Protein AF-A0A552I0W7-F1 (afdb_monomer)

pLDDT: mean 92.85, std 5.79, range [71.94, 98.19]

Mean predicted aligned error: 3.39 Å

Nearest PDB structures (foldseek):
  3vn5-assembly1_A  TM=3.161E-01  e=3.645E-01  Aquifex aeolicus VF5
  1w1h-assembly2_B  TM=2.464E-01  e=3.874E-01  Homo sapiens
  5hcw-assembly6_D  TM=3.594E-01  e=3.292E+00  Thermomonospora curvata DSM 43183
  8tda-assembly1_B  TM=2.576E-01  e=2.281E+00  Bacteroides thetaiotaomicron
  4jpk-assembly1_A  TM=1.878E-01  e=2.740E+00  Human immunodeficiency virus 1

Organism: NCBI:txid2486270

Radius of gyration: 13.42 Å; Cα contacts (8 Å, |Δi|>4): 206; chains: 1; bounding box: 29×30×32 Å

Sequence (118 aa):
MQVELDVFSGRPNPHWTLNQRDSQELLRRLQRLSPTNAGEPSGNLGYRGVILSNPEGAIAGFEWIVCSNGLVVGYKGDSSQKFIDANRNLERWLVQTGETTLGPDILRSLRQEFGGDF

Secondary structure (DSSP, 8-state):
-EEEEEE-SSSPPPEEEPPHHHHHHHHHHHTTPEE---------SSEEEEEEE-TTS-BTTBSEEEEETTEEEEEETTEEEEEE-TT-HHHHHHHHHTTTTS-HHHHHHHHHHTTS--

Foldseek 3Di:
DKKWFDFQDVDPTFMDDDDPVVLVVLLVVVVPWAWDPDDDFDPDHTGGFMKDADPVDARNQARIWTQHPQWIWGHDVVDITITGRPLSPSRLVSCVSCVVRQDPVSLVVVCVVSVHHD

Solvent-accessible surface area (backbone atoms only — not comparable to full-atom values): 6704 Å² total; per-residue (Å²): 80,40,39,33,42,45,41,65,73,95,56,83,59,57,68,48,72,50,52,73,70,54,46,54,48,50,54,58,53,60,73,70,44,48,77,47,92,76,88,74,72,56,87,58,85,34,75,31,34,38,39,37,40,33,98,92,44,62,58,99,80,14,51,37,34,40,31,15,96,26,38,34,40,35,29,44,87,98,44,74,50,40,26,46,33,91,80,30,59,64,53,30,51,51,52,55,76,37,48,93,74,45,51,73,69,56,48,52,53,50,29,62,75,66,73,40,89,104

Structure (mmCIF, N/CA/C/O backbone):
data_AF-A0A552I0W7-F1
#
_entry.id   AF-A0A552I0W7-F1
#
loop_
_atom_site.group_PDB
_atom_site.id
_atom_site.type_symbol
_atom_site.label_atom_id
_atom_site.label_alt_id
_atom_site.label_comp_id
_atom_site.label_asym_id
_atom_site.label_entity_id
_atom_site.label_seq_id
_atom_site.pdbx_PDB_ins_code
_atom_site.Cartn_x
_atom_site.Cartn_y
_atom_site.Cartn_z
_atom_site.occupancy
_atom_site.B_iso_or_equiv
_atom_site.auth_seq_id
_atom_site.auth_comp_id
_atom_site.auth_asym_id
_atom_site.auth_atom_id
_atom_site.pdbx_PDB_model_num
ATOM 1 N N . MET A 1 1 ? -10.360 -2.897 5.511 1.00 95.31 1 MET A N 1
ATOM 2 C CA . MET A 1 1 ? -9.219 -2.140 4.942 1.00 95.31 1 MET A CA 1
ATOM 3 C C . MET A 1 1 ? -9.358 -2.121 3.433 1.00 95.31 1 MET A C 1
ATOM 5 O O . MET A 1 1 ? -9.676 -3.159 2.860 1.00 95.31 1 MET A O 1
ATOM 9 N N . GLN A 1 2 ? -9.181 -0.956 2.821 1.00 97.50 2 GLN A N 1
ATOM 10 C CA . GLN A 1 2 ? -9.250 -0.755 1.378 1.00 97.50 2 GLN A CA 1
ATOM 11 C C . GLN A 1 2 ? -7.841 -0.693 0.798 1.00 97.50 2 GLN A C 1
ATOM 13 O O . GLN A 1 2 ? -6.928 -0.139 1.416 1.00 97.50 2 GLN A O 1
ATOM 18 N N . VAL A 1 3 ? -7.694 -1.271 -0.385 1.00 98.06 3 VAL A N 1
ATOM 19 C CA . VAL A 1 3 ? -6.474 -1.249 -1.180 1.00 98.06 3 VAL A CA 1
ATOM 20 C C . VAL A 1 3 ? -6.805 -0.607 -2.511 1.00 98.06 3 VAL A C 1
ATOM 22 O O . VAL A 1 3 ? -7.789 -0.984 -3.142 1.00 98.06 3 VAL A O 1
ATOM 25 N N . GLU A 1 4 ? -5.983 0.335 -2.940 1.00 97.62 4 GLU A N 1
ATOM 26 C CA . GLU A 1 4 ? -6.037 0.938 -4.264 1.00 97.62 4 GLU A CA 1
ATOM 27 C C . GLU A 1 4 ? -4.690 0.728 -4.956 1.00 97.62 4 GLU A C 1
ATOM 29 O O . GLU A 1 4 ? -3.631 0.988 -4.382 1.00 97.62 4 GLU A O 1
ATOM 34 N N . LEU A 1 5 ? -4.723 0.240 -6.191 1.00 95.88 5 LEU A N 1
ATOM 35 C CA . LEU A 1 5 ? -3.543 0.152 -7.036 1.00 95.88 5 LEU A CA 1
ATOM 36 C C . LEU A 1 5 ? -3.339 1.500 -7.729 1.00 95.88 5 LEU A C 1
ATOM 38 O O . LEU A 1 5 ? -4.111 1.843 -8.626 1.00 95.88 5 LEU A O 1
ATOM 42 N N . ASP A 1 6 ? -2.291 2.234 -7.358 1.00 94.69 6 ASP A N 1
ATOM 43 C CA . ASP A 1 6 ? -1.958 3.489 -8.028 1.00 94.69 6 ASP A CA 1
ATOM 44 C C . ASP A 1 6 ? -1.230 3.190 -9.342 1.00 94.69 6 ASP A C 1
ATOM 46 O O . ASP A 1 6 ? -0.048 2.822 -9.369 1.00 94.69 6 ASP A O 1
ATOM 50 N N . VAL A 1 7 ? -1.971 3.282 -10.449 1.00 91.62 7 VAL A N 1
ATOM 51 C CA . VAL A 1 7 ? -1.475 2.958 -11.784 1.00 91.62 7 VAL A CA 1
ATOM 52 C C . VAL A 1 7 ? -2.024 3.922 -12.830 1.00 91.62 7 VAL A C 1
ATOM 54 O O . VAL A 1 7 ? -3.213 3.962 -13.145 1.00 91.62 7 VAL A O 1
ATOM 57 N N . PHE A 1 8 ? -1.127 4.665 -13.472 1.00 85.56 8 PHE A N 1
ATOM 58 C CA . PHE A 1 8 ? -1.512 5.558 -14.556 1.00 85.56 8 PHE A CA 1
ATOM 59 C C . PHE A 1 8 ? -1.782 4.764 -15.843 1.00 85.56 8 PHE A C 1
ATOM 61 O O . PHE A 1 8 ? -0.858 4.401 -16.569 1.00 85.56 8 PHE A O 1
ATOM 68 N N . SER A 1 9 ? -3.061 4.490 -16.118 1.00 79.31 9 SER A N 1
ATOM 69 C CA . SER A 1 9 ? -3.518 3.667 -17.255 1.00 79.31 9 SER A CA 1
ATOM 70 C C . SER A 1 9 ? -4.558 4.348 -18.158 1.00 79.31 9 SER A C 1
ATOM 72 O O . SER A 1 9 ? -5.034 3.748 -19.120 1.00 79.31 9 SER A O 1
ATOM 74 N N . GLY A 1 10 ? -4.954 5.587 -17.843 1.00 83.94 10 GLY A N 1
ATOM 75 C CA . GLY A 1 10 ? -6.087 6.268 -18.486 1.00 83.94 10 GLY A CA 1
ATOM 76 C C . GLY A 1 10 ? -7.467 5.766 -18.032 1.00 83.94 10 GLY A C 1
ATOM 77 O O . GLY A 1 10 ? -8.483 6.226 -18.548 1.00 83.94 10 GLY A O 1
ATOM 78 N N . ARG A 1 11 ? -7.518 4.838 -17.067 1.00 87.69 11 ARG A N 1
ATOM 79 C CA . ARG A 1 11 ? -8.729 4.348 -16.389 1.00 87.69 11 ARG A CA 1
ATOM 80 C C . ARG A 1 11 ? -8.671 4.699 -14.895 1.00 87.69 11 ARG A C 1
ATOM 82 O O . ARG A 1 11 ? -7.579 4.985 -14.404 1.00 87.69 11 ARG A O 1
ATOM 89 N N . PRO A 1 12 ? -9.804 4.661 -14.168 1.00 92.00 12 PRO A N 1
ATOM 90 C CA . PRO A 1 12 ? -9.789 4.742 -12.710 1.00 92.00 12 PRO A CA 1
ATOM 91 C C . PRO A 1 12 ? -8.895 3.660 -12.092 1.00 92.00 12 PRO A C 1
ATOM 93 O O . PRO A 1 12 ? -8.854 2.533 -12.595 1.00 92.00 12 PRO A O 1
ATOM 96 N N . ASN A 1 13 ? -8.215 4.001 -10.997 1.00 94.75 13 ASN A N 1
ATOM 97 C CA .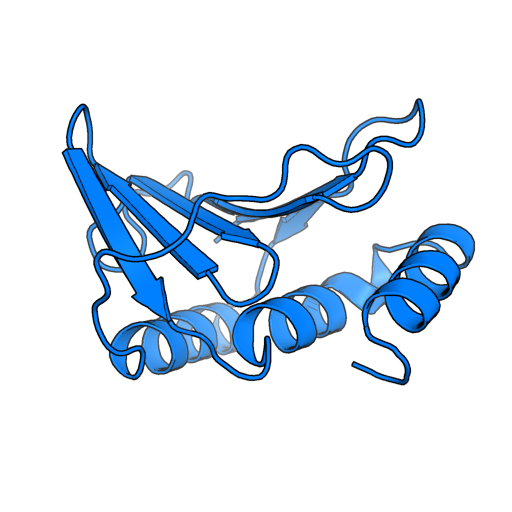 ASN A 1 13 ? -7.382 3.063 -10.253 1.00 94.75 13 ASN A CA 1
ATOM 98 C C . ASN A 1 13 ? -8.230 1.879 -9.736 1.00 94.75 13 ASN A C 1
ATOM 100 O O . ASN A 1 13 ? -9.289 2.097 -9.130 1.00 94.75 13 ASN A O 1
ATOM 104 N N . PRO A 1 14 ? -7.805 0.621 -9.969 1.00 95.94 14 PRO A N 1
AT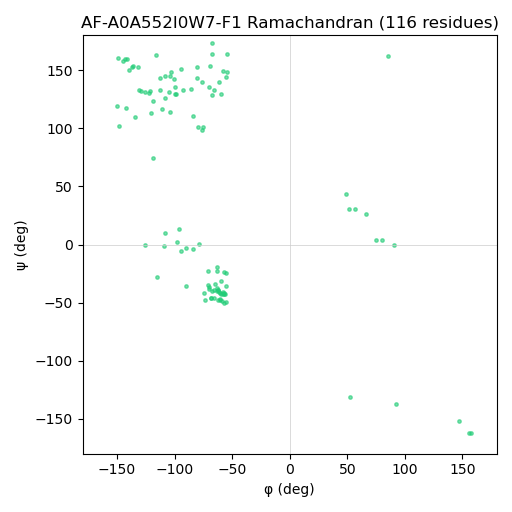OM 105 C CA . PRO A 1 14 ? -8.456 -0.537 -9.371 1.00 95.94 14 PRO A CA 1
ATOM 106 C C . PRO A 1 14 ? -8.373 -0.480 -7.847 1.00 95.94 14 PRO A C 1
ATOM 108 O O . PRO A 1 14 ? -7.320 -0.168 -7.294 1.00 95.94 14 PRO A O 1
ATOM 111 N N . HIS A 1 15 ? -9.453 -0.858 -7.172 1.00 97.06 15 HIS A N 1
ATOM 112 C CA . HIS A 1 15 ? -9.491 -0.953 -5.719 1.00 97.06 15 HIS A CA 1
ATOM 113 C C . HIS A 1 15 ? -10.257 -2.197 -5.269 1.00 97.06 15 HIS A C 1
ATOM 115 O O . HIS A 1 15 ? -11.157 -2.673 -5.961 1.00 97.06 15 HIS A O 1
ATOM 121 N N . TRP A 1 16 ? -9.889 -2.738 -4.112 1.00 97.56 16 TRP A N 1
ATOM 122 C CA . TRP A 1 16 ? -10.548 -3.887 -3.496 1.00 97.56 16 TRP A CA 1
ATOM 123 C C . TRP A 1 16 ? -10.464 -3.816 -1.972 1.00 97.56 16 TRP A C 1
ATOM 125 O O . TRP A 1 16 ? -9.629 -3.124 -1.390 1.00 97.56 16 TRP A O 1
ATOM 135 N N . THR A 1 17 ? -11.346 -4.560 -1.310 1.00 97.25 17 THR A N 1
ATOM 136 C CA . THR A 1 17 ? -11.386 -4.650 0.149 1.00 97.25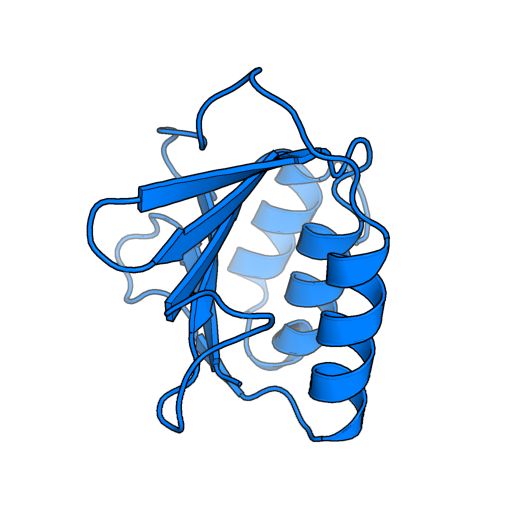 17 THR A CA 1
ATOM 137 C C . THR A 1 17 ? -10.687 -5.921 0.616 1.00 97.25 17 THR A C 1
ATOM 139 O O . THR A 1 17 ? -11.016 -7.017 0.163 1.00 97.25 17 THR A O 1
ATOM 142 N N . LEU A 1 18 ? -9.758 -5.794 1.566 1.00 97.25 18 LEU A N 1
ATOM 143 C CA . LEU A 1 18 ? -9.175 -6.956 2.234 1.00 97.25 18 LEU A CA 1
ATOM 144 C C . LEU A 1 18 ? -10.212 -7.620 3.139 1.00 97.25 18 LEU A C 1
ATOM 146 O O . LEU A 1 18 ? -10.884 -6.950 3.928 1.00 97.25 18 LEU A O 1
ATOM 150 N N . ASN A 1 19 ? -10.281 -8.950 3.093 1.00 96.06 19 ASN A N 1
ATOM 151 C CA . ASN A 1 19 ? -11.044 -9.713 4.078 1.00 96.06 19 ASN A CA 1
ATOM 152 C C . ASN A 1 19 ? -10.390 -9.610 5.476 1.00 96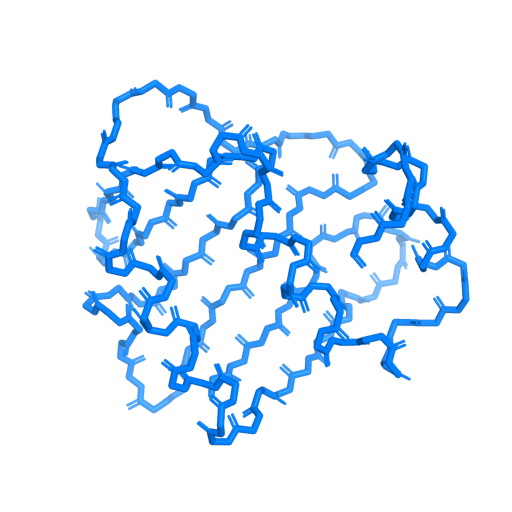.06 19 ASN A C 1
ATOM 154 O O . ASN A 1 19 ? -9.297 -9.059 5.650 1.00 96.06 19 ASN A O 1
ATOM 158 N N . GLN A 1 20 ? -11.056 -10.151 6.500 1.00 95.56 20 GLN A N 1
ATOM 159 C CA . GLN A 1 20 ? -10.567 -10.080 7.880 1.00 95.56 20 GLN A CA 1
ATOM 160 C C . GLN A 1 20 ? -9.195 -10.751 8.061 1.00 95.56 20 GLN A C 1
ATOM 162 O O . GLN A 1 20 ? -8.335 -10.203 8.748 1.00 95.56 20 GLN A O 1
ATOM 167 N N . ARG A 1 21 ? -8.970 -11.916 7.441 1.00 97.25 21 ARG A N 1
ATOM 168 C CA . ARG A 1 21 ? -7.703 -12.655 7.536 1.00 97.25 21 ARG A CA 1
ATOM 169 C C . ARG A 1 21 ? -6.548 -11.842 6.953 1.00 97.25 21 ARG A C 1
ATOM 171 O O . ARG A 1 21 ? -5.517 -11.707 7.612 1.00 97.25 21 ARG A O 1
ATOM 178 N N . ASP A 1 22 ? -6.739 -11.284 5.764 1.00 97.81 22 ASP A N 1
ATOM 179 C CA . ASP A 1 22 ? -5.723 -10.493 5.069 1.00 97.81 22 ASP A CA 1
ATOM 180 C C . ASP A 1 22 ? -5.493 -9.154 5.767 1.00 97.81 22 ASP A C 1
ATOM 182 O O . ASP A 1 22 ? -4.354 -8.736 5.928 1.00 97.81 22 ASP A O 1
ATOM 186 N N . SER A 1 23 ? -6.540 -8.531 6.313 1.00 97.12 23 SER A N 1
ATOM 187 C CA . SER A 1 23 ? -6.394 -7.328 7.146 1.00 97.12 23 SER A CA 1
ATOM 188 C C . SER A 1 23 ? -5.493 -7.582 8.367 1.00 97.12 23 SER A C 1
ATOM 190 O O . SER A 1 23 ? -4.649 -6.755 8.706 1.00 97.12 23 SER A O 1
ATOM 192 N N . GLN A 1 24 ? -5.619 -8.745 9.017 1.00 97.31 24 GLN A N 1
ATOM 193 C CA . GLN A 1 24 ? -4.743 -9.121 10.135 1.00 97.31 24 GLN A CA 1
ATOM 194 C C . GLN A 1 24 ? -3.311 -9.439 9.681 1.00 97.31 24 GLN A C 1
ATOM 196 O O . GLN A 1 24 ? -2.353 -9.147 10.397 1.00 97.31 24 GLN A O 1
ATOM 201 N N . GLU A 1 25 ? -3.146 -10.036 8.500 1.00 98.19 25 GLU A N 1
ATOM 202 C CA . GLU A 1 25 ? -1.828 -10.287 7.911 1.00 98.19 25 GLU A CA 1
ATOM 203 C C . GLU A 1 25 ? -1.113 -8.988 7.519 1.00 98.19 25 GLU A C 1
ATOM 205 O O . GLU A 1 25 ? 0.077 -8.850 7.806 1.00 98.19 25 GLU A O 1
ATOM 210 N N . LEU A 1 26 ? -1.835 -8.006 6.970 1.00 97.88 26 LEU A N 1
ATOM 211 C CA . LEU A 1 26 ? -1.307 -6.673 6.679 1.00 97.88 26 LEU A CA 1
ATOM 212 C C . LEU A 1 26 ? -0.706 -6.036 7.937 1.00 97.88 26 LEU A C 1
ATOM 214 O O . LEU A 1 26 ? 0.443 -5.596 7.919 1.00 97.88 26 LEU A O 1
ATOM 218 N N . LEU A 1 27 ? -1.445 -6.040 9.051 1.00 97.56 27 LEU A N 1
ATOM 219 C CA . LEU A 1 27 ? -0.967 -5.477 10.317 1.00 97.56 27 LEU A CA 1
ATOM 220 C C . LEU A 1 27 ? 0.312 -6.167 10.812 1.00 97.56 27 LEU A C 1
ATOM 222 O O . LEU A 1 27 ? 1.256 -5.487 11.216 1.00 97.56 27 LEU A O 1
ATOM 226 N N . ARG A 1 28 ? 0.382 -7.503 10.729 1.00 97.69 28 ARG A N 1
ATOM 227 C CA . ARG A 1 28 ? 1.593 -8.261 11.093 1.00 97.69 28 ARG A CA 1
ATOM 228 C C . ARG A 1 28 ? 2.788 -7.910 10.211 1.00 97.69 28 ARG A C 1
ATOM 230 O O . ARG A 1 28 ? 3.908 -7.850 10.710 1.00 97.69 28 ARG A O 1
ATOM 237 N N . ARG A 1 29 ? 2.576 -7.700 8.910 1.00 97.62 29 ARG A N 1
ATOM 238 C CA . ARG A 1 29 ? 3.646 -7.327 7.972 1.00 97.62 29 ARG A CA 1
ATOM 239 C C . ARG A 1 29 ? 4.171 -5.928 8.253 1.00 97.62 29 ARG A C 1
ATOM 241 O O . ARG A 1 29 ? 5.381 -5.769 8.366 1.00 97.62 29 ARG A O 1
ATOM 248 N N . LEU A 1 30 ? 3.277 -4.959 8.454 1.00 97.38 30 LEU A N 1
ATOM 249 C CA . LEU A 1 30 ? 3.639 -3.577 8.783 1.00 97.38 30 LEU A CA 1
ATOM 250 C C . LEU A 1 30 ? 4.486 -3.490 10.060 1.00 97.38 30 LEU A C 1
ATOM 252 O O . LEU A 1 30 ? 5.494 -2.794 10.078 1.00 97.38 30 LEU A O 1
ATOM 256 N N . GLN A 1 31 ? 4.137 -4.254 11.100 1.00 96.19 31 GLN A N 1
ATOM 257 C CA . GLN A 1 31 ? 4.889 -4.291 12.364 1.00 96.19 31 GLN A CA 1
ATOM 258 C C . GLN A 1 31 ? 6.324 -4.825 12.233 1.00 96.19 31 GLN A C 1
ATOM 260 O O . GLN A 1 31 ? 7.139 -4.605 13.126 1.00 96.19 31 GLN A O 1
ATOM 265 N N . ARG A 1 32 ? 6.638 -5.551 11.154 1.00 95.62 32 ARG A N 1
ATOM 266 C CA . ARG A 1 32 ? 7.962 -6.147 10.918 1.00 95.62 32 ARG A CA 1
ATOM 267 C C . ARG A 1 32 ? 8.869 -5.270 10.060 1.00 95.62 32 ARG A C 1
ATOM 269 O O . ARG A 1 32 ? 10.022 -5.642 9.854 1.00 95.62 32 ARG A O 1
ATOM 276 N N . LEU A 1 33 ? 8.358 -4.157 9.534 1.00 96.81 33 LEU A N 1
ATOM 277 C CA . LEU A 1 33 ? 9.146 -3.251 8.712 1.00 96.81 33 LEU A CA 1
ATOM 278 C C . LEU A 1 33 ? 10.088 -2.417 9.582 1.00 96.81 33 LEU A C 1
ATOM 280 O O . LEU A 1 33 ? 9.715 -1.925 10.647 1.00 96.81 33 LEU A O 1
ATOM 284 N N . SER A 1 34 ? 11.307 -2.216 9.092 1.00 96.75 34 SER A N 1
ATOM 285 C CA . SER A 1 34 ? 12.290 -1.363 9.756 1.00 96.75 34 SER A CA 1
ATOM 286 C C . SER A 1 34 ? 12.095 0.096 9.330 1.00 96.75 34 SER A C 1
ATOM 288 O O . SER A 1 34 ? 11.971 0.351 8.129 1.00 96.75 34 SER A O 1
ATOM 290 N N . PRO A 1 35 ? 12.096 1.068 10.261 1.00 96.94 35 PRO A N 1
ATOM 291 C CA . PRO A 1 35 ? 12.082 2.486 9.911 1.00 96.94 35 PRO A CA 1
ATOM 292 C C . PRO A 1 35 ? 13.278 2.873 9.030 1.00 96.94 35 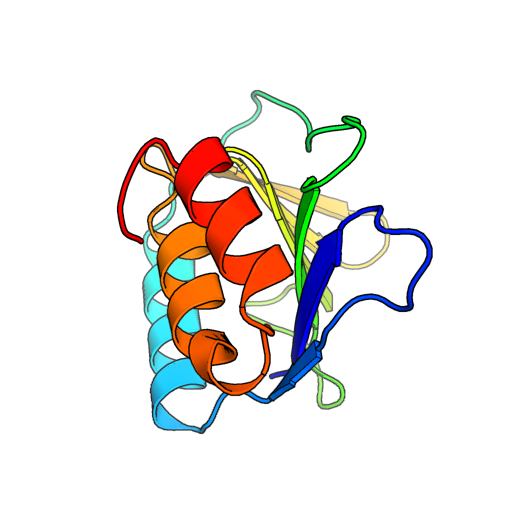PRO A C 1
ATOM 294 O O . PRO A 1 35 ? 14.366 2.311 9.161 1.00 96.94 35 PRO A O 1
ATOM 297 N N . THR A 1 36 ? 13.092 3.857 8.155 1.00 96.62 36 THR A N 1
ATOM 298 C CA . THR A 1 36 ? 14.151 4.416 7.300 1.00 96.62 36 THR A CA 1
ATOM 299 C C . THR A 1 36 ? 13.948 5.916 7.102 1.00 96.62 36 THR A C 1
ATOM 301 O O . THR A 1 36 ? 12.835 6.409 7.232 1.00 96.62 36 THR A O 1
ATOM 304 N N . ASN A 1 37 ? 15.013 6.639 6.754 1.00 92.25 37 ASN A N 1
ATOM 305 C CA . ASN A 1 37 ? 14.946 8.040 6.313 1.00 92.25 37 ASN A CA 1
ATOM 306 C C . ASN A 1 37 ? 15.243 8.196 4.810 1.00 92.25 37 ASN A C 1
ATOM 308 O O . ASN A 1 37 ? 15.249 9.311 4.296 1.00 92.25 37 ASN A O 1
ATOM 312 N N . ALA A 1 38 ? 15.538 7.097 4.111 1.00 87.12 38 ALA A N 1
ATOM 313 C CA . ALA A 1 38 ? 15.946 7.111 2.711 1.00 87.12 38 ALA A CA 1
ATOM 314 C C . ALA A 1 38 ? 14.763 6.894 1.756 1.00 87.12 38 ALA A C 1
ATOM 316 O O . ALA A 1 38 ? 13.822 6.169 2.078 1.00 87.12 38 ALA A O 1
ATOM 317 N N . GLY A 1 39 ? 14.882 7.457 0.551 1.00 86.06 39 GLY A N 1
ATOM 318 C CA . GLY A 1 39 ? 13.964 7.232 -0.565 1.00 86.06 39 GLY A CA 1
ATOM 319 C C . GLY A 1 39 ? 12.723 8.126 -0.559 1.00 86.06 39 GLY A C 1
ATOM 320 O O . GLY A 1 39 ? 12.341 8.708 0.457 1.00 86.06 39 GLY A O 1
ATOM 321 N N . GLU A 1 40 ? 12.091 8.205 -1.726 1.00 83.62 40 GLU A N 1
ATOM 322 C CA . GLU A 1 40 ? 10.771 8.797 -1.939 1.00 83.62 40 GLU A CA 1
ATOM 323 C C . GLU A 1 40 ? 9.921 7.823 -2.767 1.00 83.62 40 GLU A C 1
ATOM 325 O O . GLU A 1 40 ? 10.491 7.028 -3.525 1.00 83.62 40 GLU A O 1
ATOM 330 N N . PRO A 1 41 ? 8.582 7.858 -2.639 1.00 81.19 41 PRO A N 1
ATOM 331 C CA . PRO A 1 41 ? 7.700 7.094 -3.514 1.00 81.19 41 PRO A CA 1
ATOM 332 C C . PRO A 1 41 ? 7.965 7.398 -4.995 1.00 81.19 41 PRO A C 1
ATOM 334 O O . PRO A 1 41 ? 8.350 8.511 -5.361 1.00 81.19 41 PRO A O 1
ATOM 337 N N . SER A 1 42 ? 7.750 6.407 -5.859 1.00 77.31 42 SER A N 1
ATOM 338 C CA . SER A 1 42 ? 7.996 6.539 -7.296 1.00 77.31 42 SER A CA 1
ATOM 339 C C . SER A 1 42 ? 7.053 7.552 -7.959 1.00 77.31 42 SER A C 1
ATOM 341 O O . SER A 1 42 ? 5.838 7.494 -7.786 1.00 77.31 42 SER A O 1
ATOM 343 N N . GLY A 1 43 ? 7.615 8.444 -8.782 1.00 75.69 43 GLY A N 1
ATOM 344 C CA . GLY A 1 43 ? 6.879 9.392 -9.631 1.00 75.69 43 GLY A CA 1
ATOM 345 C C . GLY A 1 43 ? 6.664 8.917 -11.076 1.00 75.69 43 GLY A C 1
ATOM 346 O O . GLY A 1 43 ? 6.349 9.729 -11.944 1.00 75.69 43 GLY A O 1
ATOM 347 N N . ASN A 1 44 ? 6.890 7.631 -11.365 1.00 77.44 44 ASN A N 1
ATOM 348 C CA . ASN A 1 44 ? 6.903 7.100 -12.731 1.00 77.44 44 ASN A CA 1
ATOM 349 C C . ASN A 1 44 ? 5.519 7.121 -13.418 1.00 77.44 44 ASN A C 1
ATOM 351 O O . ASN A 1 44 ? 4.461 7.245 -12.792 1.00 77.44 44 ASN A O 1
ATOM 355 N N . LEU A 1 45 ? 5.526 6.976 -14.747 1.00 77.12 45 LEU A N 1
ATOM 356 C CA . LEU A 1 45 ? 4.329 6.641 -15.526 1.00 77.12 45 LEU A CA 1
ATOM 357 C C . LEU A 1 45 ? 4.079 5.127 -15.450 1.00 77.12 45 LEU A C 1
ATOM 359 O O . LEU A 1 45 ? 5.027 4.347 -15.464 1.00 77.12 45 LEU A O 1
ATOM 363 N N . GLY A 1 46 ? 2.811 4.714 -15.400 1.00 86.19 46 GLY A N 1
ATOM 364 C CA . GLY A 1 46 ? 2.433 3.313 -15.195 1.00 86.19 46 GLY A CA 1
ATOM 365 C C . GLY A 1 46 ? 2.220 2.985 -13.717 1.00 86.19 46 GLY A C 1
ATOM 366 O O . GLY A 1 46 ? 1.558 3.753 -13.021 1.00 86.19 46 GLY A O 1
ATOM 367 N N . TYR A 1 47 ? 2.723 1.834 -13.256 1.00 91.00 47 TYR A N 1
ATOM 368 C CA . TYR A 1 47 ? 2.606 1.411 -11.855 1.00 91.00 47 TYR A CA 1
ATOM 369 C C . TYR A 1 47 ? 3.421 2.327 -10.938 1.00 91.00 47 TYR A C 1
ATOM 371 O O . TYR A 1 47 ? 4.611 2.549 -11.166 1.00 91.00 47 TYR A O 1
ATOM 379 N N . ARG A 1 48 ? 2.778 2.840 -9.890 1.00 92.50 48 ARG A N 1
ATOM 380 C CA . ARG A 1 48 ? 3.395 3.735 -8.904 1.00 92.50 48 ARG A CA 1
ATOM 381 C C . ARG A 1 48 ? 3.447 3.121 -7.523 1.00 92.50 48 ARG A C 1
ATOM 383 O O . ARG A 1 48 ? 4.358 3.438 -6.763 1.00 92.50 48 ARG A O 1
ATOM 390 N N . GLY A 1 49 ? 2.519 2.231 -7.205 1.00 94.88 49 GLY A N 1
ATOM 391 C CA . GLY A 1 49 ? 2.479 1.590 -5.906 1.00 94.88 49 GLY A CA 1
ATOM 392 C C . GLY A 1 49 ? 1.092 1.097 -5.538 1.00 94.88 49 GLY A C 1
ATOM 393 O O . GLY A 1 49 ? 0.193 0.966 -6.370 1.00 94.88 49 GLY A O 1
ATOM 394 N N . VAL A 1 50 ? 0.933 0.859 -4.244 1.00 96.88 50 VAL A N 1
ATOM 395 C CA . VAL A 1 50 ? -0.319 0.471 -3.612 1.00 96.88 50 VAL A CA 1
ATOM 396 C C . VAL A 1 50 ? -0.620 1.438 -2.475 1.00 96.88 50 VAL A C 1
ATOM 398 O O . VAL A 1 50 ? 0.236 1.693 -1.626 1.00 96.88 50 VAL A O 1
ATOM 401 N N . ILE A 1 51 ? -1.843 1.954 -2.443 1.00 97.62 51 ILE A N 1
ATOM 402 C CA . ILE A 1 51 ? -2.347 2.839 -1.397 1.00 97.62 51 ILE A CA 1
ATOM 403 C C . ILE A 1 51 ? -3.289 2.035 -0.503 1.00 97.62 51 ILE A C 1
ATOM 405 O O . ILE A 1 51 ? -4.179 1.329 -0.974 1.00 97.62 51 ILE A O 1
ATOM 409 N N . LEU A 1 52 ? -3.089 2.141 0.804 1.00 98.19 52 LEU A N 1
ATOM 410 C CA . LEU A 1 52 ? -3.919 1.520 1.824 1.00 98.19 52 LEU A CA 1
ATOM 411 C C . LEU A 1 52 ? -4.658 2.601 2.591 1.00 98.19 52 LEU A C 1
ATOM 413 O O . LEU A 1 52 ? -4.047 3.559 3.065 1.00 98.19 52 LEU A O 1
ATOM 417 N N . SER A 1 53 ? -5.956 2.408 2.776 1.00 97.19 53 SER A N 1
ATOM 418 C CA . SER A 1 53 ? -6.793 3.277 3.597 1.00 97.19 53 SER A CA 1
ATOM 419 C C . SER A 1 53 ? -7.812 2.455 4.376 1.00 97.19 53 SER A C 1
ATOM 421 O O . SER A 1 53 ? -8.095 1.290 4.068 1.00 97.19 53 SER A O 1
ATOM 423 N N . ASN A 1 54 ? -8.348 3.023 5.450 1.00 94.88 54 ASN A N 1
ATOM 424 C CA . ASN A 1 54 ? -9.405 2.375 6.207 1.00 94.88 54 ASN A CA 1
ATOM 425 C C . ASN A 1 54 ? -10.522 3.383 6.515 1.00 94.88 54 ASN A C 1
ATOM 427 O O . ASN A 1 54 ? -10.326 4.271 7.338 1.00 94.88 54 ASN A O 1
ATOM 431 N N . PRO A 1 55 ? -11.709 3.244 5.894 1.00 88.38 55 PRO A N 1
ATOM 432 C CA . PRO A 1 55 ? -12.840 4.134 6.160 1.00 88.38 55 PRO A CA 1
ATOM 433 C C . PRO A 1 55 ? -13.267 4.171 7.634 1.00 88.38 55 PRO A C 1
ATOM 435 O O . PRO A 1 55 ? -13.863 5.144 8.080 1.00 88.38 55 PRO A O 1
ATOM 438 N N . GLU A 1 56 ? -12.960 3.114 8.390 1.00 88.31 56 GLU A N 1
ATOM 439 C CA . GLU A 1 56 ? -13.331 2.966 9.800 1.00 88.31 56 GLU A CA 1
ATOM 440 C C . GLU A 1 56 ? -12.278 3.526 10.776 1.00 88.31 56 GLU A C 1
ATOM 442 O O . GLU A 1 56 ? -12.494 3.498 11.987 1.00 88.31 56 GLU A O 1
ATOM 447 N N . GLY A 1 57 ? -11.129 4.020 10.293 1.00 90.94 57 GLY A N 1
ATOM 448 C CA . GLY A 1 57 ? -10.097 4.621 11.143 1.00 90.94 57 GLY A CA 1
ATOM 449 C C . GLY A 1 57 ? -8.671 4.407 10.641 1.00 90.94 57 GLY A C 1
ATOM 450 O O . GLY A 1 57 ? -8.425 4.244 9.456 1.00 90.94 57 GLY A O 1
ATOM 451 N N . ALA A 1 58 ? -7.699 4.391 11.551 1.00 93.88 58 ALA A N 1
ATOM 452 C CA . ALA A 1 58 ? -6.289 4.252 11.189 1.00 93.88 58 ALA A CA 1
ATOM 453 C C . ALA A 1 58 ? -5.866 2.792 10.907 1.00 93.88 58 ALA A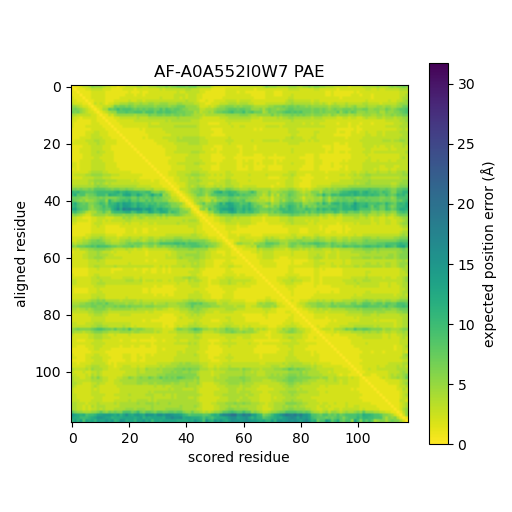 C 1
ATOM 455 O O . ALA A 1 58 ? -6.392 1.842 11.490 1.00 93.88 58 ALA A O 1
ATOM 456 N N . ILE A 1 59 ? -4.845 2.618 10.066 1.00 96.06 59 ILE A N 1
ATOM 457 C CA . ILE A 1 59 ? -4.102 1.375 9.827 1.00 96.06 59 ILE A CA 1
ATOM 458 C C . ILE A 1 59 ? -2.759 1.486 10.542 1.00 96.06 59 ILE A C 1
ATOM 460 O O . ILE A 1 59 ? -1.930 2.316 10.183 1.00 96.06 59 ILE A O 1
ATOM 464 N N . ALA A 1 60 ? -2.533 0.661 11.567 1.00 94.62 60 ALA A N 1
ATOM 465 C CA . ALA A 1 60 ? -1.290 0.684 12.350 1.00 94.62 60 ALA A CA 1
ATOM 466 C C . ALA A 1 60 ? -0.904 2.090 12.880 1.00 94.62 60 ALA A C 1
ATOM 468 O O . ALA A 1 60 ? 0.272 2.396 13.044 1.00 94.62 60 ALA A O 1
ATOM 469 N N . GLY A 1 61 ? -1.898 2.944 13.155 1.00 95.50 61 GLY A N 1
ATOM 470 C CA . GLY A 1 61 ? -1.694 4.319 13.624 1.00 95.50 61 GLY A CA 1
ATOM 471 C C . GLY A 1 61 ? -1.592 5.385 12.524 1.00 95.50 61 GLY A C 1
ATOM 472 O O . GLY A 1 61 ? -1.477 6.561 12.868 1.00 95.50 61 GLY A O 1
ATOM 473 N N . PHE A 1 62 ? -1.685 4.998 11.248 1.00 97.19 62 PHE A N 1
ATOM 474 C CA . PHE A 1 62 ? -1.646 5.876 10.073 1.00 97.19 62 PHE A CA 1
ATOM 475 C C . PHE A 1 62 ? -3.019 5.994 9.399 1.00 97.19 62 PHE A C 1
ATOM 477 O O . PHE A 1 62 ? -3.778 5.032 9.364 1.00 97.19 62 PHE A O 1
ATOM 484 N N . GLU A 1 63 ? -3.348 7.158 8.851 1.00 96.19 63 GLU A N 1
ATOM 485 C CA . GLU A 1 63 ? -4.606 7.424 8.136 1.00 96.19 63 GLU A CA 1
ATOM 486 C C . GLU A 1 63 ? -4.611 6.768 6.750 1.00 96.19 63 GLU A C 1
ATOM 488 O O . GLU A 1 63 ? -5.587 6.126 6.357 1.00 96.19 63 GLU A O 1
ATOM 493 N N . TRP A 1 64 ? -3.481 6.848 6.047 1.00 96.38 64 TRP A N 1
ATOM 494 C CA . TRP A 1 64 ? -3.212 6.062 4.849 1.00 96.38 64 TRP A CA 1
ATOM 495 C C . TRP A 1 64 ? -1.741 5.654 4.783 1.00 96.38 64 TRP A C 1
ATOM 497 O O . TRP A 1 64 ? -0.870 6.251 5.425 1.00 96.38 64 TRP A O 1
ATOM 507 N N . ILE A 1 65 ? -1.461 4.616 3.999 1.00 98.00 65 ILE A N 1
ATOM 508 C CA . ILE A 1 65 ? -0.11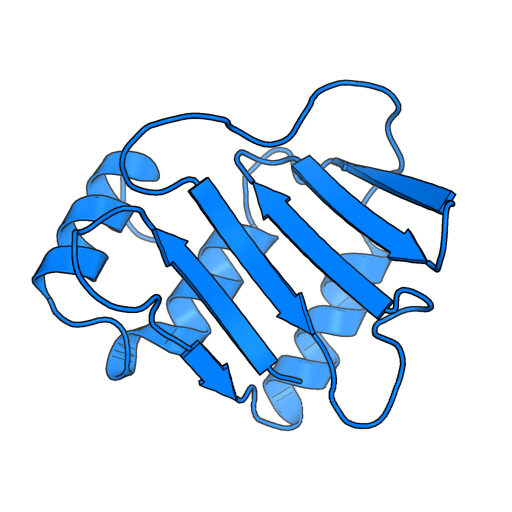3 4.084 3.792 1.00 98.00 65 ILE A CA 1
ATOM 509 C C . ILE A 1 65 ? 0.129 3.922 2.293 1.00 98.00 65 ILE A C 1
ATOM 511 O O . ILE A 1 65 ? -0.705 3.355 1.595 1.00 98.00 65 ILE A O 1
ATOM 515 N N . VAL A 1 66 ? 1.278 4.384 1.806 1.00 97.19 66 VAL A N 1
ATOM 516 C CA . VAL A 1 66 ? 1.723 4.205 0.418 1.00 97.19 66 VAL A CA 1
ATOM 517 C C . VAL A 1 66 ? 2.865 3.198 0.390 1.00 97.19 66 VAL A C 1
ATOM 519 O O . VAL A 1 66 ? 3.858 3.379 1.088 1.00 97.19 66 VAL A O 1
ATOM 522 N N . CYS A 1 67 ? 2.739 2.150 -0.420 1.00 96.62 67 CYS A N 1
ATOM 523 C CA . CYS A 1 67 ? 3.784 1.159 -0.670 1.00 96.62 67 CYS A CA 1
ATOM 524 C C . CYS A 1 67 ? 4.265 1.317 -2.116 1.00 96.62 67 CYS A C 1
ATOM 526 O O . CYS A 1 67 ? 3.474 1.139 -3.037 1.00 96.62 67 CYS A O 1
ATOM 528 N N . SER A 1 68 ? 5.528 1.676 -2.328 1.00 94.94 68 SER A N 1
ATOM 529 C CA . SER A 1 68 ? 6.065 1.993 -3.653 1.00 94.94 68 SER A CA 1
ATOM 530 C C . SER A 1 68 ? 7.545 1.648 -3.742 1.00 94.94 68 SER A C 1
ATOM 532 O O . SER A 1 68 ? 8.362 2.205 -3.010 1.00 94.94 68 SER A O 1
ATOM 534 N N . ASN A 1 69 ? 7.892 0.744 -4.656 1.00 91.94 69 ASN A N 1
ATOM 535 C CA . ASN A 1 69 ? 9.269 0.354 -4.963 1.00 91.94 69 ASN A CA 1
ATOM 536 C C . ASN A 1 69 ? 10.121 0.025 -3.715 1.00 91.94 69 ASN A C 1
ATOM 538 O O . ASN A 1 69 ? 11.265 0.458 -3.580 1.00 91.94 69 ASN A O 1
ATOM 542 N N . GLY A 1 70 ? 9.539 -0.722 -2.776 1.00 94.00 70 GLY A N 1
ATOM 543 C CA . GLY A 1 70 ? 10.196 -1.165 -1.545 1.00 94.00 70 GLY A CA 1
ATOM 544 C C . GLY A 1 70 ? 10.250 -0.108 -0.442 1.00 94.00 70 GLY A C 1
ATOM 545 O O . GLY A 1 70 ? 10.816 -0.362 0.620 1.00 94.00 70 GLY A O 1
ATOM 546 N N . LEU A 1 71 ? 9.645 1.060 -0.654 1.00 97.06 71 LEU A N 1
ATOM 547 C CA . LEU A 1 71 ? 9.399 2.063 0.373 1.00 97.06 71 LEU A CA 1
ATOM 548 C C . LEU A 1 71 ? 7.953 1.960 0.859 1.00 97.06 71 LEU A C 1
ATOM 550 O O . LEU A 1 71 ? 7.024 1.872 0.058 1.00 97.06 71 LEU A O 1
ATOM 554 N N . VAL A 1 72 ? 7.755 2.023 2.171 1.00 97.75 72 VAL A N 1
ATOM 555 C CA . VAL A 1 72 ? 6.429 2.113 2.789 1.00 97.75 72 VAL A CA 1
ATOM 556 C C . VAL A 1 72 ? 6.358 3.415 3.569 1.00 97.75 72 VAL A C 1
ATOM 558 O O . VAL A 1 72 ? 7.189 3.659 4.439 1.00 97.75 72 VAL A O 1
ATOM 561 N N . VAL A 1 73 ? 5.382 4.265 3.266 1.00 97.81 73 VAL A N 1
ATOM 562 C CA . VAL A 1 73 ? 5.203 5.568 3.912 1.00 97.81 73 VAL A CA 1
ATOM 563 C C . VAL A 1 73 ? 3.834 5.612 4.568 1.00 97.81 73 VAL A C 1
ATOM 565 O O . VAL A 1 73 ? 2.817 5.579 3.880 1.00 97.81 73 VAL A O 1
ATOM 568 N N . GLY A 1 74 ? 3.805 5.667 5.896 1.00 97.69 74 GLY A N 1
ATOM 569 C CA . GLY A 1 74 ? 2.587 5.882 6.670 1.00 97.69 74 GLY A CA 1
ATOM 570 C C . GLY A 1 74 ? 2.390 7.365 6.961 1.00 97.69 74 GLY A C 1
ATOM 571 O O . GLY A 1 74 ? 3.327 8.031 7.400 1.00 97.69 74 GLY A O 1
ATOM 572 N N . TYR A 1 75 ? 1.182 7.877 6.738 1.00 96.50 75 TYR A N 1
ATOM 573 C CA . TYR A 1 75 ? 0.832 9.283 6.949 1.00 96.50 75 TYR A CA 1
ATOM 574 C C . TYR A 1 75 ? -0.164 9.439 8.095 1.00 96.50 75 TYR A C 1
ATOM 576 O O . TYR A 1 75 ? -1.046 8.601 8.283 1.00 96.50 75 TYR A O 1
ATOM 584 N N . LYS A 1 76 ? -0.018 10.509 8.874 1.00 95.69 76 LYS A N 1
ATOM 585 C CA . LYS A 1 76 ? -0.907 10.866 9.983 1.00 95.69 76 LYS A CA 1
ATOM 586 C C . LYS A 1 76 ? -0.958 12.389 10.103 1.00 95.69 76 LYS A C 1
ATOM 588 O O . LYS A 1 76 ? -0.013 12.987 10.634 1.00 95.69 76 LYS A O 1
ATOM 593 N N . GLY A 1 77 ? -2.029 13.012 9.611 1.00 91.75 77 GLY A N 1
ATOM 594 C CA . GLY A 1 77 ? -2.079 14.465 9.433 1.00 91.75 77 GLY A CA 1
ATOM 595 C C . GLY A 1 77 ? -0.877 14.971 8.626 1.00 91.75 77 GLY A C 1
ATOM 596 O O . GLY A 1 77 ? -0.507 14.378 7.616 1.00 91.75 77 GLY A O 1
ATOM 597 N N . ASP A 1 78 ? -0.204 16.010 9.124 1.00 92.38 78 ASP A N 1
ATOM 598 C CA . ASP A 1 78 ? 0.974 16.607 8.469 1.00 92.38 78 ASP A CA 1
ATOM 599 C C . ASP A 1 78 ? 2.280 15.817 8.689 1.00 92.38 78 ASP A C 1
ATOM 601 O O . ASP A 1 78 ? 3.351 16.219 8.229 1.00 92.38 78 ASP A O 1
ATOM 605 N N . SER A 1 79 ? 2.222 14.699 9.421 1.00 95.06 79 SER A N 1
ATOM 606 C CA . SER A 1 79 ? 3.387 13.865 9.726 1.00 95.06 79 SER A CA 1
ATOM 607 C C . SER A 1 79 ? 3.422 12.600 8.873 1.00 95.06 79 SER A C 1
ATOM 609 O O . SER A 1 79 ? 2.387 12.032 8.521 1.00 95.06 79 SER A O 1
ATOM 611 N N . SER A 1 80 ? 4.630 12.127 8.563 1.00 96.19 80 SER A N 1
ATOM 612 C CA . SER A 1 80 ? 4.830 10.838 7.901 1.00 96.19 80 SER A CA 1
ATOM 613 C C . SER A 1 80 ? 5.984 10.060 8.524 1.00 96.19 80 SER A C 1
ATOM 615 O O . SER A 1 80 ? 6.916 10.638 9.086 1.00 96.19 80 SER A O 1
ATOM 617 N N . GLN A 1 81 ? 5.913 8.734 8.422 1.00 97.50 81 GLN A N 1
ATOM 618 C CA . GLN A 1 81 ? 6.978 7.820 8.815 1.00 97.50 81 GLN A C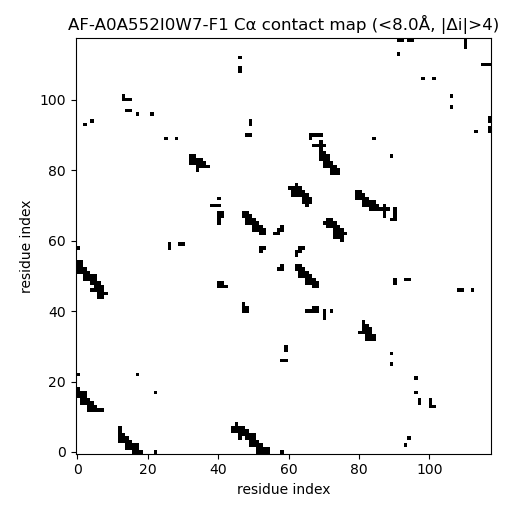A 1
ATOM 619 C C . GLN A 1 81 ? 7.265 6.850 7.673 1.00 97.50 81 GLN A C 1
ATOM 621 O O . GLN A 1 81 ? 6.350 6.258 7.099 1.00 97.50 81 GLN A O 1
ATOM 626 N N . LYS A 1 82 ? 8.550 6.683 7.358 1.00 97.94 82 LYS A N 1
ATOM 627 C CA . LYS A 1 82 ? 9.019 5.819 6.277 1.00 97.94 82 LYS A CA 1
ATOM 628 C C . LYS A 1 82 ? 9.594 4.520 6.833 1.00 97.94 82 LYS A C 1
ATOM 630 O O . LYS A 1 82 ? 10.249 4.501 7.878 1.00 97.94 82 LYS A O 1
ATOM 635 N N . PHE A 1 83 ? 9.378 3.441 6.098 1.00 97.94 83 PHE A N 1
ATOM 636 C CA . PHE A 1 83 ? 9.868 2.106 6.394 1.00 97.94 83 PHE A CA 1
ATOM 637 C C . PHE A 1 83 ? 10.406 1.450 5.127 1.00 97.94 83 PHE A C 1
ATOM 639 O O . PHE A 1 83 ? 9.976 1.772 4.018 1.00 97.94 83 PHE A O 1
ATOM 646 N N . ILE A 1 84 ? 11.339 0.518 5.298 1.00 97.31 84 ILE A N 1
ATOM 647 C CA . ILE A 1 84 ? 11.911 -0.250 4.195 1.00 97.31 84 ILE A CA 1
ATOM 648 C C . ILE A 1 84 ? 11.263 -1.635 4.100 1.00 97.31 84 ILE A C 1
ATOM 650 O O . ILE A 1 84 ? 11.204 -2.387 5.073 1.00 97.31 84 ILE A O 1
ATOM 654 N N . ASP A 1 85 ? 10.827 -1.978 2.895 1.00 95.50 85 ASP A N 1
ATOM 655 C CA . ASP A 1 85 ? 10.400 -3.303 2.457 1.00 95.50 85 ASP A CA 1
ATOM 656 C C . ASP A 1 85 ? 11.324 -3.751 1.314 1.00 95.50 85 ASP A C 1
ATOM 658 O O . ASP A 1 85 ? 10.972 -3.713 0.138 1.00 95.50 85 ASP A O 1
ATOM 662 N N . ALA A 1 86 ? 12.560 -4.124 1.661 1.00 87.56 86 ALA A N 1
ATOM 663 C CA . ALA A 1 86 ? 13.675 -4.249 0.714 1.00 87.56 86 ALA A CA 1
ATOM 664 C C . ALA A 1 86 ? 13.417 -5.179 -0.490 1.00 87.56 86 ALA A C 1
ATOM 666 O O . ALA A 1 86 ? 14.036 -5.005 -1.534 1.00 87.56 86 ALA A O 1
ATOM 667 N N . ASN A 1 87 ? 12.503 -6.145 -0.360 1.00 89.81 87 ASN A N 1
ATOM 668 C CA . ASN A 1 87 ? 12.157 -7.094 -1.426 1.00 89.81 87 ASN A CA 1
ATOM 669 C C . ASN A 1 87 ? 10.766 -6.846 -2.034 1.00 89.81 87 ASN A C 1
ATOM 671 O O . ASN A 1 87 ? 10.275 -7.674 -2.805 1.00 89.81 87 ASN A O 1
ATOM 675 N N . ARG A 1 88 ? 10.126 -5.717 -1.697 1.00 94.19 88 ARG A N 1
ATOM 676 C CA . ARG A 1 88 ? 8.755 -5.380 -2.113 1.00 94.19 88 ARG A CA 1
ATOM 677 C C . ARG A 1 88 ? 7.752 -6.461 -1.684 1.00 94.19 88 ARG A C 1
ATOM 679 O O . ARG A 1 88 ? 6.772 -6.717 -2.381 1.00 94.19 88 ARG A O 1
ATOM 686 N N . ASN A 1 89 ? 8.014 -7.149 -0.569 1.00 95.12 89 ASN A N 1
ATOM 687 C CA . ASN A 1 89 ? 7.215 -8.285 -0.109 1.00 95.12 89 ASN A CA 1
ATOM 688 C C . ASN A 1 89 ? 5.792 -7.870 0.270 1.00 95.12 89 ASN A C 1
ATOM 690 O O . ASN A 1 89 ? 4.860 -8.660 0.119 1.00 95.12 89 ASN A O 1
ATOM 694 N N . LEU A 1 90 ? 5.623 -6.661 0.806 1.00 96.38 90 LEU A N 1
ATOM 695 C CA . LEU A 1 90 ? 4.322 -6.105 1.136 1.00 96.38 90 LEU A CA 1
ATOM 696 C C . LEU A 1 90 ? 3.574 -5.695 -0.134 1.00 96.38 90 LEU A C 1
ATOM 698 O O . LEU A 1 90 ? 2.422 -6.086 -0.285 1.00 96.38 90 LEU A O 1
ATOM 702 N N . GLU A 1 91 ? 4.224 -4.980 -1.058 1.00 94.44 91 GLU A N 1
ATOM 703 C CA . GLU A 1 91 ? 3.618 -4.599 -2.347 1.00 94.44 91 GLU A CA 1
ATOM 704 C C . GLU A 1 91 ? 3.150 -5.825 -3.144 1.00 94.44 91 GLU A C 1
ATOM 706 O O . GLU A 1 91 ? 1.996 -5.879 -3.568 1.00 94.44 91 GLU A O 1
ATOM 711 N N . ARG A 1 92 ? 4.020 -6.831 -3.311 1.00 95.56 92 ARG A N 1
ATOM 712 C CA . ARG A 1 92 ? 3.705 -8.075 -4.034 1.00 95.56 92 ARG A CA 1
ATOM 713 C C . ARG A 1 92 ? 2.519 -8.800 -3.408 1.00 95.56 92 ARG A C 1
ATOM 715 O O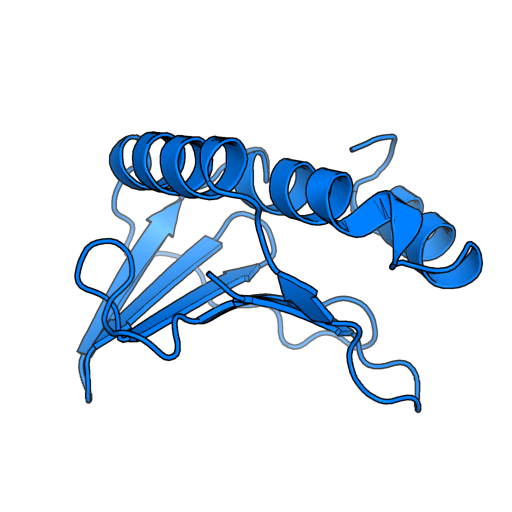 . ARG A 1 92 ? 1.568 -9.150 -4.101 1.00 95.56 92 ARG A O 1
ATOM 722 N N . TRP A 1 93 ? 2.544 -8.964 -2.086 1.00 96.81 93 TRP A N 1
ATOM 723 C CA . TRP A 1 93 ? 1.459 -9.618 -1.362 1.00 96.81 93 TRP A CA 1
ATOM 724 C C . TRP A 1 93 ? 0.137 -8.850 -1.480 1.00 96.81 93 TRP A C 1
ATOM 726 O O . TRP A 1 93 ? -0.910 -9.461 -1.676 1.00 96.81 93 TRP A O 1
ATOM 736 N N . LEU A 1 94 ? 0.164 -7.516 -1.421 1.00 97.00 94 LEU A N 1
ATOM 737 C CA . LEU A 1 94 ? -1.037 -6.710 -1.639 1.00 97.00 94 LEU A CA 1
ATOM 738 C C . LEU A 1 94 ? -1.604 -6.945 -3.040 1.00 97.00 94 LEU A C 1
ATOM 740 O O . LEU A 1 94 ? -2.791 -7.230 -3.161 1.00 97.00 94 LEU A O 1
ATOM 744 N N . VAL A 1 95 ? -0.768 -6.917 -4.078 1.00 95.12 95 VAL A N 1
ATOM 745 C CA . VAL A 1 95 ? -1.188 -7.214 -5.457 1.00 95.12 95 VAL A CA 1
ATOM 746 C C . VAL A 1 95 ? -1.818 -8.607 -5.576 1.00 95.12 95 VAL A C 1
ATOM 748 O O . VAL A 1 95 ? -2.880 -8.726 -6.186 1.00 95.12 95 VAL A O 1
ATOM 751 N N . GLN A 1 96 ? -1.245 -9.633 -4.934 1.00 95.00 96 GLN A N 1
ATOM 752 C CA . GLN A 1 96 ? -1.838 -10.980 -4.888 1.00 95.00 96 GLN A CA 1
ATOM 753 C C . GLN A 1 96 ? -3.262 -10.970 -4.314 1.00 95.00 96 GLN A C 1
ATOM 755 O O . GLN A 1 96 ? -4.153 -11.621 -4.855 1.00 95.00 96 GLN A O 1
ATOM 760 N N . THR A 1 97 ? -3.514 -10.206 -3.244 1.00 96.75 97 THR A N 1
ATOM 761 C CA . THR A 1 97 ? -4.862 -10.135 -2.644 1.00 96.75 97 THR A CA 1
ATOM 762 C C . THR A 1 97 ? -5.912 -9.540 -3.590 1.00 96.75 97 THR A C 1
ATOM 764 O O . THR A 1 97 ? -7.103 -9.804 -3.432 1.00 96.75 97 THR A O 1
ATOM 767 N N . GLY A 1 98 ? -5.474 -8.752 -4.575 1.00 94.81 98 GLY A N 1
ATOM 768 C CA . GLY A 1 98 ? -6.318 -8.117 -5.581 1.00 94.81 98 GLY A CA 1
ATOM 769 C C . GLY A 1 98 ? -6.385 -8.858 -6.912 1.00 94.81 98 GLY A C 1
ATOM 770 O O . GLY A 1 98 ? -7.048 -8.362 -7.817 1.00 94.81 98 GLY A O 1
ATOM 771 N N . GLU A 1 99 ? -5.734 -10.016 -7.073 1.00 92.50 99 GLU A N 1
ATOM 772 C CA . GLU A 1 99 ? -5.520 -10.643 -8.390 1.00 92.50 99 GLU A CA 1
ATOM 773 C C . GLU A 1 99 ? -6.818 -10.874 -9.182 1.00 92.50 99 GLU A C 1
ATOM 775 O O . GLU A 1 99 ? -6.854 -10.676 -10.391 1.00 92.50 99 GLU A O 1
ATOM 780 N N . THR A 1 100 ? -7.916 -11.212 -8.505 1.00 90.88 100 THR A N 1
ATOM 781 C CA . THR A 1 100 ? -9.229 -11.408 -9.152 1.00 90.88 100 THR A CA 1
ATOM 782 C C . THR A 1 100 ? -9.882 -10.109 -9.642 1.00 90.88 100 THR A C 1
ATOM 784 O O . THR A 1 100 ? -10.709 -10.143 -10.551 1.00 90.88 100 THR A O 1
ATOM 787 N N . THR A 1 101 ? -9.500 -8.967 -9.068 1.00 92.88 101 THR A N 1
ATOM 788 C CA . THR A 1 101 ? -9.975 -7.620 -9.429 1.00 92.88 101 THR A CA 1
ATOM 789 C C . THR A 1 101 ? -9.096 -6.990 -10.508 1.00 92.88 101 THR A C 1
ATOM 791 O O . THR A 1 101 ? -9.569 -6.256 -11.379 1.00 92.88 101 THR A O 1
ATOM 794 N N . LEU A 1 102 ? -7.795 -7.264 -10.450 1.00 90.00 102 LEU A N 1
ATOM 795 C CA . LEU A 1 102 ? -6.799 -6.750 -11.374 1.00 90.00 102 LEU A CA 1
ATOM 796 C C . LEU A 1 102 ? -6.926 -7.516 -12.696 1.00 90.00 102 LEU A C 1
ATOM 798 O O . LEU A 1 102 ? -6.490 -8.651 -12.823 1.00 90.00 102 LEU A O 1
ATOM 802 N N . GLY A 1 103 ? -7.570 -6.918 -13.699 1.00 88.44 103 GLY A N 1
ATOM 803 C CA . GLY A 1 103 ? -7.720 -7.547 -15.015 1.00 88.44 103 GLY A CA 1
ATOM 804 C C . GLY A 1 103 ? -6.377 -7.975 -15.648 1.00 88.44 103 GLY A C 1
ATOM 805 O O . GLY A 1 103 ? -5.309 -7.485 -15.263 1.00 88.44 103 GLY A O 1
ATOM 806 N N . PRO A 1 104 ? -6.405 -8.840 -16.678 1.00 89.50 104 PRO A N 1
ATOM 807 C CA . PRO A 1 104 ? -5.214 -9.521 -17.199 1.00 89.50 104 PRO A CA 1
ATOM 808 C C . PRO A 1 104 ? -4.117 -8.578 -17.717 1.00 89.50 104 PRO A C 1
ATOM 810 O O . PRO A 1 104 ? -2.934 -8.895 -17.609 1.00 89.50 104 PRO A O 1
ATOM 813 N N . ASP A 1 105 ? -4.482 -7.414 -18.258 1.00 89.31 105 ASP A N 1
ATOM 814 C CA . ASP A 1 105 ? -3.507 -6.436 -18.753 1.00 89.31 105 ASP A CA 1
ATOM 815 C C . ASP A 1 105 ? -2.725 -5.768 -17.620 1.00 89.31 105 ASP A C 1
ATOM 817 O O . ASP A 1 105 ? -1.518 -5.571 -17.739 1.00 89.31 105 ASP A O 1
ATOM 821 N N . ILE A 1 106 ? -3.393 -5.474 -16.502 1.00 90.88 106 ILE A N 1
ATOM 822 C CA . ILE A 1 106 ? -2.746 -4.898 -15.322 1.00 90.88 106 ILE A CA 1
ATOM 823 C C . ILE A 1 106 ? -1.823 -5.939 -14.693 1.00 90.88 106 ILE A C 1
ATOM 825 O O . ILE A 1 106 ? -0.660 -5.636 -14.441 1.00 90.88 106 ILE A O 1
ATOM 829 N N . LEU A 1 107 ? -2.292 -7.180 -14.528 1.00 91.94 107 LEU A N 1
ATOM 830 C CA . LEU A 1 107 ? -1.463 -8.273 -14.011 1.00 91.94 107 LEU A CA 1
ATOM 831 C C . LEU A 1 107 ? -0.209 -8.487 -14.863 1.00 91.94 107 LEU A C 1
ATOM 833 O O . LEU A 1 107 ? 0.878 -8.660 -14.316 1.00 91.94 107 LEU A O 1
ATOM 837 N N . ARG A 1 108 ? -0.329 -8.427 -16.195 1.00 91.19 108 ARG A N 1
ATOM 838 C CA . ARG A 1 108 ? 0.821 -8.541 -17.103 1.00 91.19 108 ARG A CA 1
ATOM 839 C C . ARG A 1 108 ? 1.845 -7.429 -16.867 1.00 91.19 108 ARG A C 1
ATOM 841 O O . ARG A 1 108 ? 3.030 -7.729 -16.740 1.00 91.19 108 ARG A O 1
ATOM 848 N N . SER A 1 109 ? 1.398 -6.177 -16.783 1.00 89.88 109 SER A N 1
ATOM 849 C CA . SER A 1 109 ? 2.277 -5.032 -16.508 1.00 89.88 109 SER A CA 1
ATOM 850 C C . SER A 1 109 ? 2.946 -5.138 -15.135 1.00 89.88 109 SER A C 1
ATOM 852 O O . SER A 1 109 ? 4.136 -4.866 -15.012 1.00 89.88 109 SER A O 1
ATOM 854 N N . LEU A 1 110 ? 2.219 -5.604 -14.113 1.00 91.44 110 LEU A N 1
ATOM 855 C CA . LEU A 1 110 ? 2.766 -5.809 -12.769 1.00 91.44 110 LEU A CA 1
ATOM 856 C C . LEU A 1 110 ? 3.835 -6.907 -12.735 1.00 91.44 110 LEU A C 1
ATOM 858 O O . LEU A 1 110 ? 4.852 -6.737 -12.073 1.00 91.44 110 LEU A O 1
ATOM 862 N N . ARG A 1 111 ? 3.666 -8.006 -13.481 1.00 91.75 111 ARG A N 1
ATOM 863 C CA . ARG A 1 111 ? 4.705 -9.051 -13.579 1.00 91.75 111 ARG A CA 1
ATOM 864 C C . ARG A 1 111 ? 5.990 -8.535 -14.225 1.00 91.75 111 ARG A C 1
ATOM 866 O O . ARG A 1 111 ? 7.080 -8.913 -13.806 1.00 91.75 111 ARG A O 1
ATOM 873 N N . GLN A 1 112 ? 5.874 -7.661 -15.227 1.00 89.44 112 GLN A N 1
ATOM 874 C CA . GLN A 1 112 ? 7.035 -7.008 -15.841 1.00 89.44 112 GLN A CA 1
ATOM 875 C C . GLN A 1 112 ? 7.735 -6.071 -14.850 1.00 89.44 112 GLN A C 1
ATOM 877 O O . GLN A 1 112 ? 8.950 -6.142 -14.700 1.00 89.44 112 GLN A O 1
ATOM 882 N N . GLU A 1 113 ? 6.959 -5.258 -14.134 1.00 90.00 113 GLU A N 1
ATOM 883 C CA . GLU A 1 113 ? 7.443 -4.327 -13.109 1.00 90.00 113 GLU A CA 1
ATOM 884 C C . GLU A 1 113 ? 8.144 -5.039 -11.939 1.00 90.00 113 GLU A C 1
ATOM 886 O O . GLU A 1 113 ? 9.193 -4.605 -11.469 1.00 90.00 113 GLU A O 1
ATOM 891 N N . PHE A 1 114 ? 7.604 -6.169 -11.482 1.00 89.31 114 PHE A N 1
ATOM 892 C CA . PHE A 1 114 ? 8.199 -6.959 -10.404 1.00 89.31 114 PHE A CA 1
ATOM 893 C C . PHE A 1 114 ? 9.297 -7.930 -10.873 1.00 89.31 114 PHE A C 1
ATOM 895 O O . PHE A 1 114 ? 9.909 -8.597 -10.032 1.00 89.31 114 PHE A O 1
ATOM 902 N N . GLY A 1 115 ? 9.561 -8.026 -12.180 1.00 86.19 115 GLY A N 1
ATOM 903 C CA . GLY A 1 115 ? 10.562 -8.933 -12.746 1.00 86.19 115 GLY A CA 1
ATOM 904 C C . GLY A 1 115 ? 10.231 -10.424 -12.587 1.00 86.19 115 GLY A C 1
ATOM 905 O O . GLY A 1 115 ? 11.147 -11.242 -12.527 1.00 86.19 115 GLY A O 1
ATOM 906 N N . GLY A 1 116 ? 8.950 -10.788 -12.480 1.00 80.44 116 GLY A N 1
ATOM 907 C CA . GLY A 1 116 ? 8.503 -12.167 -12.270 1.00 80.44 116 GLY A CA 1
ATOM 908 C C . GLY A 1 116 ? 7.109 -12.258 -11.650 1.00 80.44 116 GLY A C 1
ATOM 909 O O . GLY A 1 116 ? 6.346 -11.292 -11.663 1.00 80.44 116 GLY A O 1
ATOM 910 N N . ASP A 1 117 ? 6.784 -13.427 -11.098 1.00 73.56 117 ASP A N 1
ATOM 911 C CA . ASP A 1 117 ? 5.559 -13.607 -10.319 1.00 73.56 117 ASP A CA 1
ATOM 912 C C . ASP A 1 117 ? 5.643 -12.842 -8.985 1.00 73.56 117 ASP A C 1
ATOM 914 O O . ASP A 1 117 ? 6.729 -12.544 -8.466 1.00 73.56 117 ASP A O 1
ATOM 918 N N . PHE A 1 118 ? 4.479 -12.476 -8.460 1.00 71.94 118 PHE A N 1
ATOM 919 C CA . PHE A 1 118 ? 4.306 -11.800 -7.176 1.00 71.94 118 PHE A CA 1
ATOM 920 C C . PHE A 1 118 ? 3.789 -12.782 -6.145 1.00 71.94 118 PHE A C 1
ATOM 922 O O . PHE A 1 118 ? 2.950 -13.636 -6.515 1.00 71.94 118 PHE A O 1
#